Protein AF-A0A7J6VPC6-F1 (afdb_monomer_lite)

Organism: Thalictrum thalictroides (NCBI:txid46969)

Sequence (180 aa):
MIDQAFKMAFSSVSALFLQILVVVSLIHDSLAGRKLNELVEGRNVIDVALDQNSNGNDITEVGFTVYSSKVGIWNIANAKVQIFRRSFGHIFPRTLSRSVFTGRKLHWKLDKDVLWFDIEEDIAGVVAVPGEEDKFSDGEIGGYNGELSFTNMSDSNIEIWVLRSNQKTEFMWLKKYNIA

Radius of gyration: 20.81 Å; chains: 1; bounding box: 42×49×64 Å

pLDDT: mean 70.33, std 18.2, range [33.56, 94.12]

Secondary structure (DSSP, 8-state):
-HHHHHHHHHHHHHHHHHHHHHHHHHHHHHHHHHHHHHTTTTS----EEEEEEE-SSSEEEEEEEEEETTTTEEEEEEEEEEEEGGGSSSS--SSPPPPEEETTEEEEE-SSEEEEEETTTTEEEEEEPSS-SSS----EEEEETTEEEEEEE-SS-EEEEEEEEEETTEEEEEEEEEE-

Structure (mmCIF, N/CA/C/O backbone):
data_AF-A0A7J6VPC6-F1
#
_entry.id   AF-A0A7J6VPC6-F1
#
loop_
_atom_site.group_PDB
_atom_site.id
_atom_site.type_symbol
_atom_site.label_atom_id
_atom_site.label_alt_id
_atom_site.label_comp_id
_atom_site.label_asym_id
_atom_site.label_entity_id
_atom_site.label_seq_id
_atom_site.pdbx_PDB_ins_code
_atom_site.Cartn_x
_atom_site.Cartn_y
_atom_site.Cartn_z
_atom_site.occupancy
_atom_site.B_iso_or_equiv
_atom_site.auth_seq_id
_atom_site.auth_comp_id
_atom_site.auth_asym_id
_atom_site.auth_atom_id
_atom_site.pdbx_PDB_model_num
ATOM 1 N N . MET A 1 1 ? -13.002 33.289 -47.598 1.00 54.44 1 MET A N 1
ATOM 2 C CA . MET A 1 1 ? -14.153 33.064 -46.688 1.00 54.44 1 MET A CA 1
ATOM 3 C C . MET A 1 1 ? -14.285 31.627 -46.165 1.00 54.44 1 MET A C 1
ATOM 5 O O . MET A 1 1 ? -14.827 31.475 -45.084 1.00 54.44 1 MET A O 1
ATOM 9 N N . ILE A 1 2 ? -13.774 30.589 -46.846 1.00 53.00 2 ILE A N 1
ATOM 10 C CA . ILE A 1 2 ? -13.884 29.179 -46.396 1.00 53.00 2 ILE A CA 1
ATOM 11 C C . ILE A 1 2 ? -12.963 28.851 -45.193 1.00 53.00 2 ILE A C 1
ATOM 13 O O . ILE A 1 2 ? -13.317 28.039 -44.344 1.00 53.00 2 ILE A O 1
ATOM 17 N N . ASP A 1 3 ? -11.832 29.551 -45.051 1.00 55.38 3 ASP A N 1
ATOM 18 C CA . ASP A 1 3 ? -10.808 29.260 -44.028 1.00 55.38 3 ASP A CA 1
ATOM 19 C C . ASP A 1 3 ? -11.215 29.636 -42.580 1.00 55.38 3 ASP A C 1
ATOM 21 O O . ASP A 1 3 ? -10.819 28.982 -41.618 1.00 55.38 3 ASP A O 1
ATOM 25 N N . GLN A 1 4 ? -12.069 30.651 -42.396 1.00 52.25 4 GLN A N 1
ATOM 26 C CA . GLN A 1 4 ? -12.560 31.036 -41.060 1.00 52.25 4 GLN A CA 1
ATOM 27 C C . GLN A 1 4 ? -13.655 30.097 -40.537 1.00 52.25 4 GLN A C 1
ATOM 29 O O . GLN A 1 4 ? -13.674 29.786 -39.347 1.00 52.25 4 GLN A O 1
ATOM 34 N N . ALA A 1 5 ? -14.534 29.604 -41.414 1.00 52.56 5 ALA A N 1
ATOM 35 C CA . ALA A 1 5 ? -15.573 28.647 -41.038 1.00 52.56 5 ALA A CA 1
ATOM 36 C C . ALA A 1 5 ? -14.974 27.281 -40.654 1.00 52.56 5 ALA A C 1
ATOM 38 O O . ALA A 1 5 ? -15.417 26.665 -39.687 1.00 52.56 5 ALA A O 1
ATOM 39 N N . PHE A 1 6 ? -13.916 26.847 -41.350 1.00 46.12 6 PHE A N 1
ATOM 40 C CA . PHE A 1 6 ? -13.225 25.592 -41.049 1.00 46.12 6 PHE A CA 1
ATOM 41 C C . PHE A 1 6 ? -12.462 25.649 -39.714 1.00 46.12 6 PHE A C 1
ATOM 43 O O . PHE A 1 6 ? -12.544 24.714 -38.923 1.00 46.12 6 PHE A O 1
ATOM 50 N N . LYS A 1 7 ? -11.802 26.775 -39.397 1.00 47.09 7 LYS A N 1
ATOM 51 C CA . LYS A 1 7 ? -11.131 26.980 -38.096 1.00 47.09 7 LYS A CA 1
ATOM 52 C C . LYS A 1 7 ? -12.108 27.016 -36.917 1.00 47.09 7 LYS A C 1
ATOM 54 O O . LYS A 1 7 ? -11.803 26.440 -35.876 1.00 47.09 7 LYS A O 1
ATOM 59 N N . MET A 1 8 ? -13.287 27.621 -37.087 1.00 53.03 8 MET A N 1
ATOM 60 C CA . MET A 1 8 ? -14.330 27.635 -36.050 1.00 53.03 8 MET A CA 1
ATOM 61 C C . MET A 1 8 ? -14.979 26.257 -35.841 1.00 53.03 8 MET A C 1
ATOM 63 O O . MET A 1 8 ? -15.263 25.880 -34.704 1.00 53.03 8 MET A O 1
ATOM 67 N N . ALA A 1 9 ? -15.168 25.477 -36.911 1.00 47.41 9 ALA A N 1
ATOM 68 C CA . ALA A 1 9 ? -15.650 24.099 -36.804 1.00 47.41 9 ALA A CA 1
ATOM 69 C C . ALA A 1 9 ? -14.609 23.171 -36.150 1.00 47.41 9 ALA A C 1
ATOM 71 O O . ALA A 1 9 ? -14.961 22.308 -35.352 1.00 47.41 9 ALA A O 1
ATOM 72 N N . PHE A 1 10 ? -13.316 23.374 -36.420 1.00 48.16 10 PHE A N 1
ATOM 73 C CA . PHE A 1 10 ? -12.255 22.572 -35.804 1.00 48.16 10 PHE A CA 1
ATOM 74 C C . PHE A 1 10 ? -12.091 22.873 -34.305 1.00 48.16 10 PHE A C 1
ATOM 76 O O . PHE A 1 10 ? -11.860 21.954 -33.518 1.00 48.16 10 PHE A O 1
ATOM 83 N N . SER A 1 11 ? -12.281 24.131 -33.880 1.00 57.38 11 SER A N 1
ATOM 84 C CA . SER A 1 11 ? -12.259 24.487 -32.454 1.00 57.38 11 SER A CA 1
ATOM 85 C C . SER A 1 11 ? -13.483 23.985 -31.687 1.00 57.38 11 SER A C 1
ATOM 87 O O . SER A 1 11 ? -13.372 23.684 -30.502 1.00 57.38 11 SER A O 1
ATOM 89 N N . SER A 1 12 ? -14.653 23.881 -3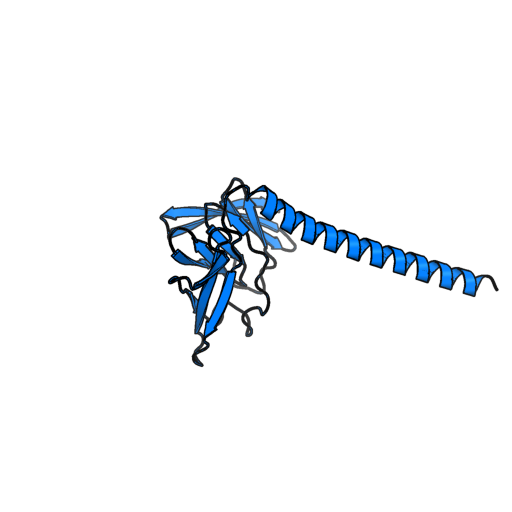2.331 1.00 56.47 12 SER A N 1
ATOM 90 C CA . SER A 1 12 ? -15.854 23.352 -31.669 1.00 56.47 12 SER A CA 1
ATOM 91 C C . SER A 1 12 ? -15.804 21.831 -31.520 1.00 56.47 12 SER A C 1
ATOM 93 O O . SER A 1 12 ? -16.187 21.312 -30.473 1.00 56.47 12 SER A O 1
ATOM 95 N N . VAL A 1 13 ? -15.261 21.116 -32.512 1.00 59.31 13 VAL A N 1
ATOM 96 C CA . VAL A 1 13 ? -15.071 19.658 -32.445 1.00 59.31 13 VAL A CA 1
ATOM 97 C C . VAL A 1 13 ? -14.005 19.283 -31.412 1.00 59.31 13 VAL A C 1
ATOM 99 O O . VAL A 1 13 ? -14.209 18.336 -30.654 1.00 59.31 13 VAL A O 1
ATOM 102 N N . SER A 1 14 ? -12.904 20.039 -31.311 1.00 56.97 14 SER A N 1
ATOM 103 C CA . SER A 1 14 ? -11.884 19.783 -30.284 1.00 56.97 14 SER A CA 1
ATOM 104 C C . SER A 1 14 ? -12.393 20.082 -28.869 1.00 56.97 14 SER A C 1
ATOM 106 O O . SER A 1 14 ? -12.124 19.311 -27.948 1.00 56.97 14 SER A O 1
ATOM 108 N N . ALA A 1 15 ? -13.192 21.141 -28.698 1.00 58.94 15 ALA A N 1
ATOM 109 C CA . ALA A 1 15 ? -13.833 21.458 -27.425 1.00 58.94 15 ALA A CA 1
ATOM 110 C C . ALA A 1 15 ? -14.840 20.376 -27.005 1.00 58.94 15 ALA A C 1
ATOM 112 O O . ALA A 1 15 ? -14.861 19.982 -25.839 1.00 58.94 15 ALA A O 1
ATOM 113 N N . LEU A 1 16 ? -15.623 19.847 -27.951 1.00 57.62 16 LEU A N 1
ATOM 114 C CA . LEU A 1 16 ? -16.553 18.747 -27.696 1.00 57.62 16 LEU A CA 1
ATOM 115 C C . LEU A 1 16 ? -15.805 17.465 -27.297 1.00 57.62 16 LEU A C 1
ATOM 117 O O . LEU A 1 16 ? -16.212 16.781 -26.363 1.00 57.62 16 LEU A O 1
ATOM 121 N N . PHE A 1 17 ? -14.680 17.165 -27.951 1.00 60.09 17 PHE A N 1
ATOM 122 C CA . PHE A 1 17 ? -13.849 16.005 -27.622 1.00 60.09 17 PHE A CA 1
ATOM 123 C C . PHE A 1 17 ? -13.237 16.106 -26.215 1.00 60.09 17 PHE A C 1
ATOM 125 O O . PHE A 1 17 ? -13.268 15.138 -25.457 1.00 60.09 17 PHE A O 1
ATOM 132 N N . LEU A 1 18 ? -12.761 17.294 -25.825 1.00 54.16 18 LEU A N 1
ATOM 133 C CA . LEU A 1 18 ? -12.289 17.576 -24.464 1.00 54.16 18 LEU A CA 1
ATOM 134 C C . LEU A 1 18 ? -13.408 17.443 -23.423 1.00 54.16 18 LEU A C 1
ATOM 136 O O . LEU A 1 18 ? -13.191 16.855 -22.368 1.00 54.16 18 LEU A O 1
ATOM 140 N N . GLN A 1 19 ? -14.614 17.933 -23.720 1.00 54.16 19 GLN A N 1
ATOM 141 C CA . GLN A 1 19 ? -15.768 17.779 -22.831 1.00 54.16 19 GLN A CA 1
ATOM 142 C C . GLN A 1 19 ? -16.168 16.309 -22.665 1.00 54.16 19 GLN A C 1
ATOM 144 O O . GLN A 1 19 ? -16.438 15.878 -21.547 1.00 54.16 19 GLN A O 1
ATOM 149 N N . ILE A 1 20 ? -16.146 15.523 -23.745 1.00 62.16 20 ILE A N 1
ATOM 150 C CA . ILE A 1 20 ? -16.414 14.080 -23.693 1.00 62.16 20 ILE A CA 1
ATOM 151 C C . ILE A 1 20 ? -15.347 13.365 -22.856 1.00 62.16 20 ILE A C 1
ATOM 153 O O . ILE A 1 20 ? -15.705 12.555 -22.008 1.00 62.16 20 ILE A O 1
ATOM 157 N N . LEU A 1 21 ? -14.062 13.695 -23.020 1.00 52.69 21 LEU A N 1
ATOM 158 C CA . LEU A 1 21 ? -12.979 13.141 -22.197 1.00 52.69 21 LEU A CA 1
ATOM 159 C C . LEU A 1 21 ? -13.159 13.460 -20.708 1.00 52.69 21 LEU A C 1
ATOM 161 O O . LEU A 1 21 ? -13.041 12.564 -19.879 1.00 52.69 21 LEU A O 1
ATOM 165 N N . VAL A 1 22 ? -13.504 14.705 -20.366 1.00 51.28 22 VAL A N 1
ATOM 166 C CA . VAL A 1 22 ? -13.776 15.105 -18.975 1.00 51.28 22 VAL A CA 1
ATOM 167 C C . VAL A 1 22 ? -14.972 14.339 -18.407 1.00 51.28 22 VAL A C 1
ATOM 169 O O . VAL A 1 22 ? -14.906 13.854 -17.281 1.00 51.28 22 VAL A O 1
ATOM 172 N N . VAL A 1 23 ? -16.044 14.170 -19.184 1.00 44.97 23 VAL A N 1
ATOM 173 C CA . VAL A 1 23 ? -17.224 13.401 -18.763 1.00 44.97 23 VAL A CA 1
ATOM 174 C C . VAL A 1 23 ? -16.892 11.917 -18.599 1.00 44.97 23 VAL A C 1
ATOM 176 O O . VAL A 1 23 ? -17.321 11.318 -17.619 1.00 44.97 23 VAL A O 1
ATOM 179 N N . VAL A 1 24 ? -16.095 11.322 -19.489 1.00 47.53 24 VAL A N 1
ATOM 180 C CA . VAL A 1 24 ? -15.647 9.925 -19.363 1.00 47.53 24 VAL A CA 1
ATOM 181 C C . VAL A 1 24 ? -14.771 9.742 -18.124 1.00 47.53 24 VAL A C 1
ATOM 183 O O . VAL A 1 24 ? -14.995 8.783 -17.390 1.00 47.53 24 VAL A O 1
ATOM 186 N N . SER A 1 25 ? -13.852 10.668 -17.831 1.00 44.81 25 SER A N 1
ATOM 187 C CA . SER A 1 25 ? -13.048 10.638 -16.600 1.00 44.81 25 SER A CA 1
ATOM 188 C C . SER A 1 25 ? -13.918 10.765 -15.347 1.00 44.81 25 SER A C 1
ATOM 190 O O . SER A 1 25 ? -13.787 9.956 -14.435 1.00 44.81 25 SER A O 1
ATOM 192 N N . LEU A 1 26 ? -14.886 11.687 -15.334 1.00 39.22 26 LEU A N 1
ATOM 193 C CA . LEU A 1 26 ? -15.831 11.844 -14.220 1.00 39.22 26 LEU A CA 1
ATOM 194 C C . LEU A 1 26 ? -16.730 10.614 -14.036 1.00 39.22 26 LEU A C 1
ATOM 196 O O . LEU A 1 26 ? -17.041 10.236 -12.907 1.00 39.22 26 LEU A O 1
ATOM 200 N N . ILE A 1 27 ? -17.140 9.966 -15.130 1.00 42.31 27 ILE A N 1
ATOM 201 C CA . ILE A 1 27 ? -17.890 8.708 -15.082 1.00 42.31 27 ILE A CA 1
ATOM 202 C C . ILE A 1 27 ? -16.990 7.574 -14.590 1.00 42.31 27 ILE A C 1
ATOM 204 O O . ILE A 1 27 ? -17.466 6.751 -13.822 1.00 42.31 27 ILE A O 1
ATOM 208 N N . HIS A 1 28 ? -15.710 7.524 -14.965 1.00 42.09 28 HIS A N 1
ATOM 209 C CA . HIS A 1 28 ? -14.760 6.532 -14.456 1.00 42.09 28 HIS A CA 1
ATOM 210 C C . HIS A 1 28 ? -14.488 6.707 -12.959 1.00 42.09 28 HIS A C 1
ATOM 212 O O . HIS A 1 28 ? -14.519 5.715 -12.231 1.00 42.09 28 HIS A O 1
ATOM 218 N N . ASP A 1 29 ? -14.318 7.940 -12.481 1.00 40.44 29 ASP A N 1
ATOM 219 C CA . ASP A 1 29 ? -14.161 8.250 -11.056 1.00 40.44 29 ASP A CA 1
ATOM 220 C C . ASP A 1 29 ? -15.447 7.931 -10.278 1.00 40.44 29 ASP A C 1
ATOM 222 O O . ASP A 1 29 ? -15.410 7.313 -9.211 1.00 40.44 29 ASP A O 1
ATOM 226 N N . SER A 1 30 ? -16.611 8.250 -10.855 1.00 38.06 30 SER A N 1
ATOM 227 C CA . SER A 1 30 ? -17.922 7.911 -10.291 1.00 38.06 30 SER A CA 1
ATOM 228 C C . SER A 1 30 ? -18.189 6.406 -10.293 1.00 38.06 30 SER A C 1
ATOM 230 O O . SER A 1 30 ? -18.747 5.888 -9.330 1.00 38.06 30 SER A O 1
ATOM 232 N N . LEU A 1 31 ? -17.781 5.678 -11.334 1.00 33.56 31 LEU A N 1
ATOM 233 C CA . LEU A 1 31 ? -17.963 4.234 -11.453 1.00 33.56 31 LEU A CA 1
ATOM 234 C C . LEU A 1 31 ? -16.978 3.482 -10.553 1.00 33.56 31 LEU A C 1
ATOM 236 O O . LEU A 1 31 ? -17.358 2.491 -9.942 1.00 33.56 31 LEU A O 1
ATOM 240 N N . ALA A 1 32 ? -15.749 3.978 -10.397 1.00 45.16 32 ALA A N 1
ATOM 241 C CA . ALA A 1 32 ? -14.794 3.500 -9.401 1.00 45.16 32 ALA A CA 1
ATOM 242 C C . ALA A 1 32 ? -15.314 3.726 -7.971 1.00 45.16 32 ALA A C 1
ATOM 244 O O . ALA A 1 32 ? -15.250 2.805 -7.156 1.00 45.16 32 ALA A O 1
ATOM 245 N N . GLY A 1 33 ? -15.902 4.896 -7.696 1.00 36.22 33 GLY A N 1
ATOM 246 C CA . GLY A 1 33 ? -16.593 5.192 -6.436 1.00 36.22 33 GLY A CA 1
ATOM 247 C C . GLY A 1 33 ? -17.869 4.365 -6.228 1.00 36.22 33 GLY A C 1
ATOM 248 O O . GLY A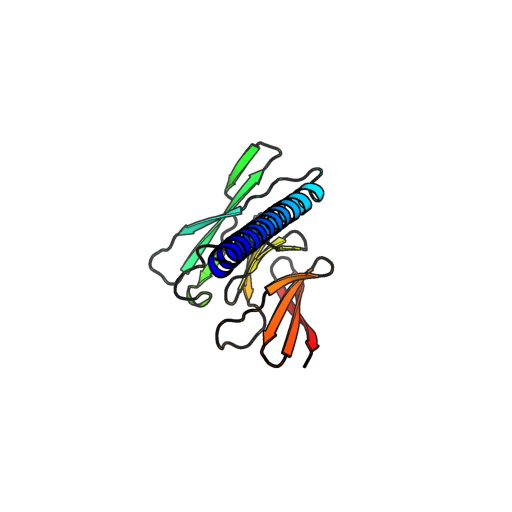 1 33 ? -18.162 3.936 -5.117 1.00 36.22 33 GLY A O 1
ATOM 249 N N . ARG A 1 34 ? -18.612 4.050 -7.296 1.00 34.16 34 ARG A N 1
ATOM 250 C CA . ARG A 1 34 ? -19.817 3.204 -7.242 1.00 34.16 34 ARG A CA 1
ATOM 251 C C . ARG A 1 34 ? -19.501 1.725 -7.078 1.00 34.16 34 ARG A C 1
ATOM 253 O O . ARG A 1 34 ? -20.224 1.048 -6.361 1.00 34.16 34 ARG A O 1
ATOM 260 N N . LYS A 1 35 ? -18.408 1.232 -7.661 1.00 35.22 35 LYS A N 1
ATOM 261 C CA . LYS A 1 35 ? -17.937 -0.144 -7.446 1.00 35.22 35 LYS A CA 1
ATOM 262 C C . LYS A 1 35 ? -17.404 -0.341 -6.023 1.00 35.22 35 LYS A C 1
ATOM 264 O O . LYS A 1 35 ? -17.499 -1.440 -5.491 1.00 35.22 35 LYS A O 1
ATOM 269 N N . LEU A 1 36 ? -16.906 0.732 -5.398 1.00 41.78 36 LEU A N 1
ATOM 270 C CA . LEU A 1 36 ? -16.683 0.810 -3.952 1.00 41.78 36 LEU A CA 1
ATOM 271 C C . LEU A 1 36 ? -18.007 0.757 -3.173 1.00 41.78 36 LEU A C 1
ATOM 273 O O . LEU A 1 36 ? -18.077 0.035 -2.191 1.00 41.78 36 LEU A O 1
ATOM 277 N N . ASN A 1 37 ? -19.068 1.430 -3.630 1.00 34.00 37 ASN A N 1
ATOM 278 C CA . ASN A 1 37 ? -20.372 1.423 -2.949 1.00 34.00 37 ASN A CA 1
ATOM 279 C C . ASN A 1 37 ? -21.158 0.102 -3.080 1.00 34.00 37 ASN A C 1
ATOM 281 O O . ASN A 1 37 ? -21.825 -0.289 -2.128 1.00 34.00 37 ASN A O 1
ATOM 285 N N . GLU A 1 38 ? -21.084 -0.613 -4.206 1.00 36.41 38 GLU A N 1
ATOM 286 C CA . GLU A 1 38 ? -21.796 -1.896 -4.390 1.00 36.41 38 GLU A CA 1
ATOM 287 C C . GLU A 1 38 ? -21.105 -3.083 -3.696 1.00 36.41 38 GLU A C 1
ATOM 289 O O . GLU A 1 38 ? -21.751 -4.074 -3.371 1.00 36.41 38 GLU A O 1
ATOM 294 N N . LEU A 1 39 ? -19.812 -2.975 -3.368 1.00 41.84 39 LEU A N 1
ATOM 295 C CA . LEU A 1 39 ? -19.123 -3.925 -2.476 1.00 41.84 39 LEU A CA 1
ATOM 296 C C . LEU A 1 39 ? -19.448 -3.692 -0.985 1.00 41.84 39 LEU A C 1
ATOM 298 O O . LEU A 1 39 ? -18.940 -4.408 -0.118 1.00 41.84 39 LEU A O 1
ATOM 302 N N . VAL A 1 40 ? -20.286 -2.692 -0.688 1.00 46.25 40 VAL A N 1
ATOM 303 C CA . VAL A 1 40 ? -20.537 -2.129 0.644 1.00 46.25 40 VAL A CA 1
ATOM 304 C C . VAL A 1 40 ? -22.038 -2.155 0.980 1.00 46.25 40 VAL A C 1
ATOM 306 O O . VAL A 1 40 ? -22.561 -1.312 1.703 1.00 46.25 40 VAL A O 1
ATOM 309 N N . GLU A 1 41 ? -22.766 -3.188 0.552 1.00 37.06 41 GLU A N 1
ATOM 310 C CA . GLU A 1 41 ? -24.037 -3.527 1.205 1.00 37.06 41 GLU A CA 1
ATOM 311 C C . GLU A 1 41 ? -23.742 -4.112 2.601 1.00 37.06 41 GLU A C 1
ATOM 313 O O . GLU A 1 41 ? -23.576 -5.315 2.798 1.00 37.06 41 GLU A O 1
ATOM 318 N N . GLY A 1 42 ? -23.591 -3.209 3.579 1.00 39.12 42 GLY A N 1
ATOM 319 C CA . GLY A 1 42 ? -23.500 -3.519 5.009 1.00 39.12 42 GLY A CA 1
ATOM 320 C C . GLY A 1 42 ? -22.177 -3.197 5.712 1.00 39.12 42 GLY A C 1
ATOM 321 O O . GLY A 1 42 ? -21.990 -3.652 6.841 1.00 39.12 42 GLY A O 1
ATOM 322 N N . ARG A 1 43 ? -21.246 -2.444 5.107 1.00 43.03 43 ARG A N 1
ATOM 323 C CA . ARG A 1 43 ? -19.935 -2.156 5.730 1.00 43.03 43 ARG A CA 1
ATOM 324 C C . ARG A 1 43 ? -19.612 -0.664 5.789 1.00 43.03 43 ARG A C 1
ATOM 326 O O . ARG A 1 43 ? -20.197 0.155 5.092 1.00 43.03 43 ARG A O 1
ATOM 333 N N . ASN A 1 44 ? -18.728 -0.313 6.713 1.00 45.41 44 ASN A N 1
ATOM 334 C CA . ASN A 1 44 ? -18.290 1.052 6.968 1.00 45.41 44 ASN A CA 1
ATOM 335 C C . ASN A 1 44 ? -17.765 1.703 5.673 1.00 45.41 44 ASN A C 1
ATOM 337 O O . ASN A 1 44 ? -16.920 1.117 5.000 1.00 45.41 44 ASN A O 1
ATOM 341 N N . VAL A 1 45 ? -18.237 2.906 5.330 1.00 47.84 45 VAL A N 1
ATOM 342 C CA . VAL A 1 45 ? -17.543 3.747 4.341 1.00 47.84 45 VAL A CA 1
ATOM 343 C C . VAL A 1 45 ? -16.275 4.240 5.018 1.00 47.84 45 VAL A C 1
ATOM 345 O O . VAL A 1 45 ? -16.358 5.073 5.912 1.00 47.84 45 VAL A O 1
ATOM 348 N N . ILE A 1 46 ? -15.131 3.679 4.643 1.00 50.59 46 ILE A N 1
ATOM 349 C CA . ILE A 1 46 ? -13.850 3.972 5.280 1.00 50.59 46 ILE A CA 1
ATOM 350 C C . ILE A 1 46 ? -13.086 4.916 4.369 1.00 50.59 46 ILE A C 1
ATOM 352 O O . ILE A 1 46 ? -12.482 4.504 3.381 1.00 50.59 46 ILE A O 1
ATOM 356 N N . ASP A 1 47 ? -13.158 6.194 4.709 1.00 54.50 47 ASP A N 1
ATOM 357 C CA . ASP A 1 47 ? -12.199 7.174 4.231 1.00 54.50 47 ASP A CA 1
ATOM 358 C C . ASP A 1 47 ? -11.025 7.207 5.215 1.00 54.50 47 ASP A C 1
ATOM 360 O O . ASP A 1 47 ? -11.226 7.028 6.419 1.00 54.50 47 ASP A O 1
ATOM 364 N N . VAL A 1 48 ? -9.813 7.344 4.683 1.00 55.41 48 VAL A N 1
ATOM 365 C CA . VAL A 1 48 ? -8.556 7.250 5.425 1.00 55.41 48 VAL A CA 1
ATOM 366 C C . VAL A 1 48 ? -7.781 8.537 5.221 1.00 55.41 48 VAL A C 1
ATOM 368 O O . VAL A 1 48 ? -7.150 8.739 4.184 1.00 55.41 48 VAL A O 1
ATOM 371 N N . ALA A 1 49 ? -7.803 9.398 6.235 1.00 58.34 49 ALA A N 1
ATOM 372 C CA . ALA A 1 49 ? -6.943 10.573 6.275 1.00 58.34 49 ALA A CA 1
ATOM 373 C C . ALA A 1 49 ? -5.604 10.217 6.931 1.00 58.34 49 ALA A C 1
ATOM 375 O O . ALA A 1 49 ? -5.591 9.594 7.998 1.00 58.34 49 ALA A O 1
ATOM 376 N N . LEU A 1 50 ? -4.498 10.627 6.301 1.00 60.38 50 LEU A N 1
ATOM 377 C CA . LEU A 1 50 ? -3.166 10.517 6.886 1.00 60.38 50 LEU A CA 1
ATOM 378 C C . LEU A 1 50 ? -2.834 11.771 7.694 1.00 60.38 50 LEU A C 1
ATOM 380 O O . LEU A 1 50 ? -2.793 12.865 7.131 1.00 60.38 50 LEU A O 1
ATOM 384 N N . ASP A 1 51 ? -2.551 11.605 8.984 1.00 59.62 51 ASP A N 1
ATOM 385 C CA . ASP A 1 51 ? -1.948 12.665 9.800 1.00 59.62 51 ASP A CA 1
ATOM 386 C C . ASP A 1 51 ? -0.420 12.553 9.734 1.00 59.62 51 ASP A C 1
ATOM 388 O O . ASP A 1 51 ? 0.120 11.449 9.855 1.00 59.62 51 ASP A O 1
ATOM 392 N N . GLN A 1 52 ? 0.260 13.678 9.498 1.00 62.34 52 GLN A N 1
ATOM 393 C CA . GLN A 1 52 ? 1.707 13.750 9.302 1.00 62.34 52 GLN A CA 1
ATOM 394 C C . GLN A 1 52 ? 2.336 14.635 10.371 1.00 62.34 52 GLN A C 1
ATOM 396 O O . GLN A 1 52 ? 2.100 15.843 10.408 1.00 62.34 52 GLN A O 1
ATOM 401 N N . ASN A 1 53 ? 3.234 14.057 11.169 1.00 56.62 53 ASN A N 1
ATOM 402 C CA . ASN A 1 53 ? 4.108 14.827 12.046 1.00 56.62 53 ASN A CA 1
ATOM 403 C C . ASN A 1 53 ? 5.569 14.667 11.605 1.00 56.62 53 ASN A C 1
ATOM 405 O O . ASN A 1 53 ? 6.143 13.578 11.687 1.00 56.62 53 ASN A O 1
ATOM 409 N N . SER A 1 54 ? 6.167 15.750 11.099 1.00 60.69 54 SER A N 1
ATOM 410 C CA . SER A 1 54 ? 7.580 15.787 10.717 1.00 60.69 54 SER A CA 1
ATOM 411 C C . SER A 1 54 ? 8.412 16.405 11.841 1.00 60.69 54 SER A C 1
ATOM 413 O O . SER A 1 54 ? 8.418 17.622 12.021 1.00 60.69 54 SER A O 1
ATOM 415 N N . ASN A 1 55 ? 9.179 15.588 12.560 1.00 55.56 55 ASN A N 1
ATOM 416 C CA . ASN A 1 55 ? 9.977 16.041 13.709 1.00 55.56 55 ASN A CA 1
ATOM 417 C C . ASN A 1 55 ? 11.336 16.667 13.321 1.00 55.56 55 ASN A C 1
ATOM 419 O O . ASN A 1 55 ? 12.293 16.582 14.084 1.00 55.56 55 ASN A O 1
ATOM 423 N N . GLY A 1 56 ? 11.479 17.230 12.116 1.00 54.31 56 GLY A N 1
ATOM 424 C CA . GLY A 1 56 ? 12.767 17.737 11.606 1.00 54.31 56 GLY A CA 1
ATOM 425 C C . GLY A 1 56 ? 13.814 16.657 11.276 1.00 54.31 56 GLY A C 1
ATOM 426 O O . GLY A 1 56 ? 14.864 16.983 10.730 1.00 54.31 56 GLY A O 1
ATOM 427 N N . ASN A 1 57 ? 13.509 15.383 11.546 1.00 57.44 57 ASN A N 1
ATOM 428 C CA . ASN A 1 57 ? 14.276 14.208 11.133 1.00 57.44 57 ASN A CA 1
ATOM 429 C C . ASN A 1 57 ? 13.732 13.633 9.812 1.00 57.44 57 ASN A C 1
ATOM 431 O O . ASN A 1 57 ? 12.592 13.902 9.433 1.00 57.44 57 ASN A O 1
ATOM 435 N N . ASP A 1 58 ? 14.512 12.774 9.148 1.00 70.44 58 ASP A N 1
ATOM 436 C CA . ASP A 1 58 ? 14.113 11.997 7.957 1.00 70.44 58 ASP A CA 1
ATOM 437 C C . ASP A 1 58 ? 13.063 10.905 8.265 1.00 70.44 58 ASP A C 1
ATOM 439 O O . ASP A 1 58 ? 13.072 9.837 7.659 1.00 70.44 58 ASP A O 1
ATOM 443 N N . ILE A 1 59 ? 12.175 11.127 9.233 1.00 70.88 59 ILE A N 1
ATOM 444 C CA . ILE A 1 59 ? 11.137 10.184 9.649 1.00 70.88 59 ILE A CA 1
ATOM 445 C C . ILE A 1 59 ? 9.807 10.928 9.668 1.00 70.88 59 ILE A C 1
ATOM 447 O O . ILE A 1 59 ? 9.662 11.950 10.342 1.00 70.88 59 ILE A O 1
ATOM 451 N N . THR A 1 60 ? 8.839 10.391 8.936 1.00 76.12 60 THR A N 1
ATOM 452 C CA . THR A 1 60 ? 7.450 10.844 8.930 1.00 76.12 60 THR A CA 1
ATOM 453 C C . THR A 1 60 ? 6.607 9.804 9.649 1.00 76.12 60 THR A C 1
ATOM 455 O O . THR A 1 60 ? 6.604 8.636 9.264 1.00 76.12 60 THR A O 1
ATOM 458 N N . GLU A 1 61 ? 5.901 10.215 10.699 1.00 79.75 61 GLU A N 1
ATOM 459 C CA . GLU A 1 61 ? 4.859 9.385 11.302 1.00 79.75 61 GLU A CA 1
ATOM 460 C C . GLU A 1 61 ? 3.560 9.567 10.518 1.00 79.75 61 GLU A C 1
ATOM 462 O O . GLU A 1 61 ? 3.165 10.697 10.232 1.00 79.75 61 GLU A O 1
ATOM 467 N N . VAL A 1 62 ? 2.930 8.449 10.173 1.00 79.56 62 VAL A N 1
ATOM 468 C CA . VAL A 1 62 ? 1.663 8.368 9.456 1.00 79.56 62 VAL A CA 1
ATOM 469 C C . VAL A 1 62 ? 0.626 7.738 10.381 1.00 79.56 62 VAL A C 1
ATOM 471 O O . VAL A 1 62 ? 0.780 6.583 10.786 1.00 79.56 62 VAL A O 1
ATOM 474 N N . GLY A 1 63 ? -0.412 8.500 10.722 1.00 82.25 63 GLY A N 1
ATOM 475 C CA . GLY A 1 63 ? -1.610 8.011 11.415 1.00 82.25 63 GLY A CA 1
ATOM 476 C C . GLY A 1 63 ? -2.786 7.813 10.457 1.00 82.25 63 GLY A C 1
ATOM 477 O O . GLY A 1 63 ? -2.748 8.309 9.334 1.00 82.25 63 GLY A O 1
ATOM 478 N N . PHE A 1 64 ? -3.839 7.125 10.902 1.00 83.44 64 PHE A N 1
ATOM 479 C CA . PHE A 1 64 ? -5.036 6.866 10.095 1.00 83.44 64 PHE A CA 1
ATOM 480 C C . PHE A 1 64 ? -6.282 7.384 10.814 1.00 83.44 64 PHE A C 1
ATOM 482 O O . PHE A 1 64 ? -6.462 7.149 12.007 1.00 83.44 64 PHE A O 1
ATOM 489 N N . THR A 1 65 ? -7.174 8.058 10.092 1.00 80.06 65 THR A N 1
ATOM 490 C CA . THR A 1 65 ? -8.522 8.374 10.594 1.00 80.06 65 THR A CA 1
ATOM 491 C C . THR A 1 65 ? -9.543 7.612 9.775 1.00 80.06 65 THR A C 1
ATOM 493 O O . THR A 1 65 ? -9.506 7.706 8.559 1.00 80.06 65 THR A O 1
ATOM 496 N N . VAL A 1 66 ? -10.441 6.881 10.431 1.00 80.94 66 VAL A N 1
ATOM 497 C CA . VAL A 1 66 ? -11.440 6.007 9.813 1.00 80.94 66 VAL A CA 1
ATOM 498 C C . VAL A 1 66 ? -12.838 6.556 10.055 1.00 80.94 66 VAL A C 1
ATOM 500 O O . VAL A 1 66 ? -13.272 6.702 11.202 1.00 80.94 66 VAL A O 1
ATOM 503 N N . TYR A 1 67 ? -13.581 6.812 8.982 1.00 78.00 67 TYR A N 1
ATOM 504 C CA . TYR A 1 67 ? -15.015 7.071 9.089 1.00 78.00 67 TYR A CA 1
ATOM 505 C C . TYR A 1 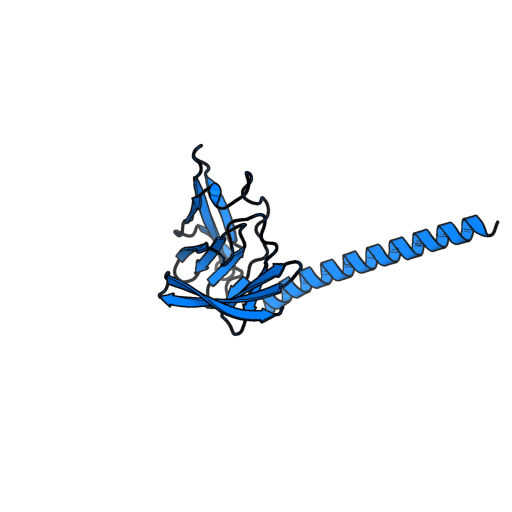67 ? -15.793 5.760 9.282 1.00 78.00 67 TYR A C 1
ATOM 507 O O . TYR A 1 67 ? -15.538 4.758 8.613 1.00 78.00 67 TYR A O 1
ATOM 515 N N . SER A 1 68 ? -16.761 5.749 10.201 1.00 73.38 68 SER A N 1
ATOM 516 C CA . SER A 1 68 ? -17.732 4.657 10.314 1.00 73.38 68 SER A CA 1
ATOM 517 C C . SER A 1 68 ? -19.120 5.166 9.966 1.00 73.38 68 SER A C 1
ATOM 519 O O . SER A 1 68 ? -19.729 5.910 10.731 1.00 73.38 68 SER A O 1
ATOM 521 N N . SER A 1 69 ? -19.665 4.697 8.843 1.00 73.75 69 SER A N 1
ATOM 522 C CA . SER A 1 69 ? -21.041 5.006 8.434 1.00 73.75 69 SER A CA 1
ATOM 523 C C . SER A 1 69 ? -22.093 4.444 9.396 1.00 73.75 69 SER A C 1
ATOM 525 O O . SER A 1 69 ? -23.188 4.989 9.480 1.00 73.75 69 SER A O 1
ATOM 527 N N . LYS A 1 70 ? -21.766 3.389 10.159 1.00 72.19 70 LYS A N 1
ATOM 528 C CA . LYS A 1 70 ? -22.677 2.787 11.146 1.00 72.19 70 LYS A CA 1
ATOM 529 C C . LYS A 1 70 ? -23.008 3.742 12.293 1.00 72.19 70 LYS A C 1
ATOM 531 O O . LYS A 1 70 ? -24.143 3.768 12.757 1.00 72.19 70 LYS A O 1
ATOM 536 N N . VAL A 1 71 ? -22.008 4.478 12.770 1.00 76.69 71 VAL A N 1
ATOM 537 C CA . VAL A 1 71 ? -22.145 5.418 13.896 1.00 76.69 71 VAL A CA 1
ATOM 538 C C . VAL A 1 71 ? -22.081 6.883 13.461 1.00 76.69 71 VAL A C 1
ATOM 540 O O . VAL A 1 71 ? -22.402 7.762 14.250 1.00 76.69 71 VAL A O 1
ATOM 543 N N . GLY A 1 72 ? -21.698 7.154 12.211 1.00 78.25 72 GLY A N 1
ATOM 544 C CA . GLY A 1 72 ? -21.626 8.494 11.636 1.00 78.25 72 GLY A CA 1
ATOM 545 C C . GLY A 1 72 ? -20.466 9.349 12.154 1.00 78.25 72 GLY A C 1
ATOM 546 O O . GLY A 1 72 ? -20.545 10.571 12.054 1.00 78.25 72 GLY A O 1
ATOM 547 N N . ILE A 1 73 ? -19.410 8.743 12.711 1.00 79.38 73 ILE A N 1
ATOM 548 C CA . ILE A 1 73 ? -18.278 9.463 13.320 1.00 79.38 73 ILE A CA 1
ATOM 549 C C . ILE A 1 73 ? -16.941 9.069 12.690 1.00 79.38 73 ILE A C 1
ATOM 551 O O . ILE A 1 73 ? -16.761 7.946 12.210 1.00 79.38 73 ILE A O 1
ATOM 555 N N . TRP A 1 74 ? -15.996 10.005 12.746 1.00 80.50 74 TRP A N 1
ATOM 556 C CA . TRP A 1 74 ? -14.584 9.767 12.469 1.00 80.50 74 TRP A CA 1
ATOM 557 C C . TRP A 1 74 ? -13.885 9.276 13.732 1.00 80.50 74 TRP A C 1
ATOM 559 O O . TRP A 1 74 ? -14.024 9.886 14.791 1.00 80.50 74 TRP A O 1
ATOM 569 N N . ASN A 1 75 ? -13.126 8.192 13.612 1.00 80.56 75 ASN A N 1
ATOM 570 C CA . ASN A 1 75 ? -12.310 7.643 14.685 1.00 80.56 75 ASN A CA 1
ATOM 571 C C . ASN A 1 75 ? -10.843 7.704 14.281 1.00 80.56 75 ASN A C 1
ATOM 573 O O . ASN A 1 75 ? -10.489 7.341 13.162 1.00 80.56 75 ASN A O 1
ATOM 577 N N . ILE A 1 76 ? -9.989 8.137 15.199 1.00 83.62 76 ILE A N 1
ATOM 578 C CA . ILE A 1 76 ? -8.542 8.064 15.010 1.00 83.62 76 ILE A CA 1
ATOM 579 C C . ILE A 1 76 ? -8.118 6.633 15.348 1.00 83.62 76 ILE A C 1
ATOM 581 O O . ILE A 1 76 ? -8.431 6.134 16.429 1.00 83.62 76 ILE A O 1
ATOM 585 N N . ALA A 1 77 ? -7.452 5.975 14.405 1.00 85.31 77 ALA A N 1
ATOM 586 C CA . ALA A 1 77 ? -6.881 4.648 14.581 1.00 85.31 77 ALA A CA 1
ATOM 587 C C . ALA A 1 77 ? -5.693 4.711 15.554 1.00 85.31 77 ALA A C 1
ATOM 589 O O . ALA A 1 77 ? -4.959 5.705 15.580 1.00 85.31 77 ALA A O 1
ATOM 590 N N . ASN A 1 78 ? -5.467 3.652 16.335 1.00 89.94 78 ASN A N 1
ATOM 591 C CA . ASN A 1 78 ? -4.263 3.576 17.168 1.00 89.94 78 ASN A CA 1
ATOM 592 C C . ASN A 1 78 ? -3.032 3.227 16.327 1.00 89.94 78 ASN A C 1
ATOM 594 O O . ASN A 1 78 ? -1.908 3.546 16.725 1.00 89.94 78 ASN A O 1
ATOM 598 N N . ALA A 1 79 ? -3.236 2.582 15.174 1.00 87.88 79 ALA A N 1
ATOM 599 C CA . ALA A 1 79 ? -2.174 2.253 14.245 1.00 87.88 79 ALA A CA 1
ATOM 600 C C . ALA A 1 79 ? -1.410 3.501 13.790 1.00 87.88 79 ALA A C 1
ATOM 602 O O . ALA A 1 79 ? -1.984 4.501 13.353 1.00 87.88 79 ALA A O 1
ATOM 603 N N . LYS A 1 80 ? -0.082 3.401 13.839 1.00 87.00 80 LYS A N 1
ATOM 604 C CA . LYS A 1 80 ? 0.843 4.409 13.331 1.00 87.00 80 LYS A CA 1
ATOM 605 C C . LYS A 1 80 ? 1.992 3.727 12.618 1.00 87.00 80 LYS A C 1
ATOM 607 O O . LYS A 1 80 ? 2.461 2.679 13.061 1.00 87.00 80 LYS A O 1
ATOM 612 N N . VAL A 1 81 ? 2.465 4.333 11.538 1.00 86.12 81 VAL A N 1
ATOM 613 C CA . VAL A 1 81 ? 3.616 3.833 10.783 1.00 86.12 81 VAL A CA 1
ATOM 614 C C . VAL A 1 81 ? 4.656 4.929 10.668 1.00 86.12 81 VAL A C 1
ATOM 616 O O . VAL A 1 81 ? 4.350 6.049 10.273 1.00 86.12 81 VAL A O 1
ATOM 619 N N . GLN A 1 82 ? 5.900 4.604 11.001 1.00 83.62 82 GLN A N 1
ATOM 620 C CA . GLN A 1 82 ? 7.031 5.484 10.741 1.00 83.62 82 GLN A CA 1
ATOM 621 C C . GLN A 1 82 ? 7.616 5.134 9.380 1.00 83.62 82 GLN A C 1
ATOM 623 O O . GLN A 1 82 ? 7.988 3.986 9.142 1.00 83.62 82 GLN A O 1
ATOM 628 N N . ILE A 1 83 ? 7.692 6.121 8.494 1.00 77.62 83 ILE A N 1
ATOM 629 C CA . ILE A 1 83 ? 8.258 5.956 7.158 1.00 77.62 83 ILE A CA 1
ATOM 630 C C . ILE A 1 83 ? 9.479 6.858 7.029 1.00 77.62 83 ILE A C 1
ATOM 632 O O . ILE A 1 83 ? 9.440 8.043 7.367 1.00 77.62 83 ILE A O 1
ATOM 636 N N . PHE A 1 84 ? 10.584 6.282 6.562 1.00 71.81 84 PHE A N 1
ATOM 637 C CA . PHE A 1 84 ? 11.835 7.005 6.394 1.00 71.81 84 PHE A CA 1
ATOM 638 C C . PHE A 1 84 ? 11.798 7.823 5.106 1.00 71.81 84 PHE A C 1
ATOM 640 O O . PHE A 1 84 ? 11.355 7.353 4.066 1.00 71.81 84 PHE A O 1
ATOM 647 N N . ARG A 1 85 ? 12.332 9.044 5.137 1.00 64.25 85 ARG A N 1
ATOM 648 C CA . ARG A 1 85 ? 12.358 9.958 3.991 1.00 64.25 85 ARG A CA 1
ATOM 649 C C . ARG A 1 85 ? 13.106 9.377 2.796 1.00 64.25 85 ARG A C 1
ATOM 651 O O . ARG A 1 85 ? 12.826 9.783 1.688 1.00 64.25 85 ARG A O 1
ATOM 658 N N . ARG A 1 86 ? 14.004 8.403 2.996 1.00 60.09 86 ARG A N 1
ATOM 659 C CA . ARG A 1 86 ? 14.671 7.662 1.906 1.00 60.09 86 ARG A CA 1
ATOM 660 C C . ARG A 1 86 ? 13.715 6.792 1.075 1.00 60.09 86 ARG A C 1
ATOM 662 O O . ARG A 1 86 ? 14.074 6.419 -0.036 1.00 60.09 86 ARG A O 1
ATOM 669 N N . SER A 1 87 ? 12.528 6.492 1.600 1.00 53.72 87 SER A N 1
ATOM 670 C CA . SER A 1 87 ? 11.455 5.769 0.910 1.00 53.72 87 SER A CA 1
ATOM 671 C C . SER A 1 87 ? 10.668 6.632 -0.078 1.00 53.72 87 SER A C 1
ATOM 673 O O . SER A 1 87 ? 9.817 6.110 -0.794 1.00 53.72 87 SER A O 1
ATOM 675 N N . PHE A 1 88 ? 10.931 7.942 -0.117 1.00 56.78 88 PHE A N 1
ATOM 676 C CA . PHE A 1 88 ? 10.309 8.896 -1.026 1.00 56.78 88 PHE A CA 1
ATOM 677 C C . PHE A 1 88 ? 11.372 9.854 -1.578 1.00 56.78 88 PHE A C 1
ATOM 679 O O . PHE A 1 88 ? 12.352 10.173 -0.911 1.00 56.78 88 PHE A O 1
ATOM 686 N N . GLY A 1 89 ? 11.170 10.414 -2.769 1.00 49.19 89 GLY A N 1
ATOM 687 C CA . GLY A 1 89 ? 11.838 11.675 -3.114 1.00 49.19 89 GLY A CA 1
ATOM 688 C C . GLY A 1 89 ? 11.569 12.758 -2.048 1.00 49.19 89 GLY A C 1
ATOM 689 O O . GLY A 1 89 ? 10.757 12.571 -1.148 1.00 49.19 89 GLY A O 1
ATOM 690 N N . HIS A 1 90 ? 12.218 13.924 -2.141 1.00 46.78 90 HIS A N 1
ATOM 691 C CA . HIS A 1 90 ? 12.213 15.013 -1.136 1.00 46.78 90 HIS A CA 1
ATOM 692 C C . HIS A 1 90 ? 10.840 15.502 -0.598 1.00 46.78 90 HIS A C 1
ATOM 694 O O . HIS A 1 90 ? 10.801 16.348 0.303 1.00 46.78 90 HIS A O 1
ATOM 700 N N . ILE A 1 91 ? 9.727 14.986 -1.116 1.00 51.03 91 ILE A N 1
ATOM 701 C CA . ILE A 1 91 ? 8.346 15.341 -0.825 1.00 51.03 91 ILE A CA 1
ATOM 702 C C . ILE A 1 91 ? 7.573 14.022 -0.662 1.00 51.03 91 ILE A C 1
ATOM 704 O O . ILE A 1 91 ? 7.400 13.295 -1.639 1.00 51.03 91 ILE A O 1
ATOM 708 N N . PHE A 1 92 ? 7.094 13.714 0.551 1.00 53.72 92 PHE A N 1
ATOM 709 C CA . PHE A 1 92 ? 6.043 12.703 0.728 1.00 53.72 92 PHE A CA 1
ATOM 710 C C . PHE A 1 92 ? 4.916 13.078 -0.240 1.00 53.72 92 PHE A C 1
ATOM 712 O O . PHE A 1 92 ? 4.520 14.251 -0.233 1.00 53.72 92 PHE A O 1
ATOM 719 N N . PRO A 1 93 ? 4.457 12.183 -1.128 1.00 52.84 93 PRO A N 1
ATOM 720 C CA . PRO A 1 93 ? 3.571 12.582 -2.204 1.00 52.84 93 PRO A CA 1
ATOM 721 C C . PRO A 1 93 ? 2.337 13.239 -1.582 1.00 52.84 93 PRO A C 1
ATOM 723 O O . PRO A 1 93 ? 1.628 12.628 -0.786 1.00 52.84 93 PRO A O 1
ATOM 726 N N . ARG A 1 94 ? 2.115 14.524 -1.910 1.00 49.34 94 ARG A N 1
ATOM 727 C CA . ARG A 1 94 ? 0.957 15.302 -1.420 1.00 49.34 94 ARG A CA 1
ATOM 728 C C . ARG A 1 94 ? -0.371 14.613 -1.748 1.00 49.34 94 ARG A C 1
ATOM 730 O O . ARG A 1 94 ? -1.385 14.914 -1.133 1.00 49.34 94 ARG A O 1
ATOM 737 N N . THR A 1 95 ? -0.342 13.698 -2.707 1.00 55.22 95 THR A N 1
ATOM 738 C CA . THR A 1 95 ? -1.420 12.804 -3.098 1.00 55.22 95 THR A CA 1
ATOM 739 C C . THR A 1 95 ? -0.901 11.379 -3.035 1.00 55.22 95 THR A C 1
ATOM 741 O O . THR A 1 95 ? -0.071 10.992 -3.858 1.00 55.22 95 THR A O 1
ATOM 744 N N . LEU A 1 96 ? -1.384 10.596 -2.069 1.00 63.69 96 LEU A N 1
ATOM 745 C CA . LEU A 1 96 ? -1.224 9.146 -2.129 1.00 63.69 96 LEU A CA 1
ATOM 746 C C . LEU A 1 96 ? -1.796 8.632 -3.451 1.00 63.69 96 LEU A C 1
ATOM 748 O O . LEU A 1 96 ? -2.763 9.186 -3.982 1.00 63.69 96 LEU A O 1
ATOM 752 N N . SER A 1 97 ? -1.216 7.546 -3.950 1.00 70.06 97 SER A N 1
ATOM 753 C CA . SER A 1 97 ? -1.830 6.772 -5.024 1.00 70.06 97 SER A CA 1
ATOM 754 C C . SER A 1 97 ? -3.232 6.299 -4.622 1.00 70.06 97 SER A C 1
ATOM 756 O O . SER A 1 97 ? -3.621 6.304 -3.450 1.00 70.06 97 SER A O 1
ATOM 758 N N . ARG A 1 98 ? -4.019 5.878 -5.612 1.00 80.50 98 ARG A N 1
ATOM 759 C CA . ARG A 1 98 ? -5.318 5.255 -5.361 1.00 80.50 98 ARG A CA 1
ATOM 760 C C . ARG A 1 98 ? -5.151 4.043 -4.434 1.00 80.50 98 ARG A C 1
ATOM 762 O O . ARG A 1 98 ? -4.263 3.221 -4.644 1.00 80.50 98 ARG A O 1
ATOM 769 N N . SER A 1 99 ? -6.044 3.904 -3.454 1.00 85.06 99 SER A N 1
ATOM 770 C CA . SER A 1 99 ? -6.024 2.750 -2.559 1.00 85.06 99 SER A CA 1
ATOM 771 C C . SER A 1 99 ? -6.469 1.461 -3.258 1.00 85.06 99 SER A C 1
ATOM 773 O O . SER A 1 99 ? -7.374 1.454 -4.100 1.00 85.06 99 SER A O 1
ATOM 775 N N . VAL A 1 100 ? -5.851 0.345 -2.870 1.00 89.31 100 VAL A N 1
ATOM 776 C CA . VAL A 1 100 ? -6.206 -1.007 -3.315 1.00 89.31 100 VAL A CA 1
ATOM 777 C C . VAL A 1 100 ? -6.592 -1.858 -2.110 1.00 89.31 100 VAL A C 1
ATOM 779 O O . VAL A 1 100 ? -5.797 -2.059 -1.192 1.00 89.31 100 VAL A O 1
ATOM 782 N N . PHE A 1 101 ? -7.815 -2.390 -2.115 1.00 88.19 101 PHE A N 1
ATOM 783 C CA . PHE A 1 101 ? -8.316 -3.254 -1.047 1.00 88.19 101 PHE A CA 1
ATOM 784 C C . PHE A 1 101 ? -8.167 -4.735 -1.418 1.00 88.19 101 PHE A C 1
ATOM 786 O O . PHE A 1 101 ? -8.804 -5.207 -2.360 1.00 88.19 101 PHE A O 1
ATOM 793 N N . THR A 1 102 ? -7.329 -5.472 -0.686 1.00 88.69 102 THR A N 1
ATOM 794 C CA . THR A 1 102 ? -7.096 -6.918 -0.879 1.00 88.69 102 THR A CA 1
ATOM 795 C C . THR A 1 102 ? -6.867 -7.593 0.468 1.00 88.69 102 THR A C 1
ATOM 797 O O . THR A 1 102 ? -6.354 -6.966 1.389 1.00 88.69 102 THR A O 1
ATOM 800 N N . GLY A 1 103 ? -7.278 -8.855 0.631 1.00 81.00 103 GLY A N 1
ATOM 801 C CA . GLY A 1 103 ? -7.027 -9.614 1.866 1.00 81.00 103 GLY A CA 1
ATOM 802 C C . GLY A 1 103 ? -7.382 -8.898 3.184 1.00 81.00 103 GLY A C 1
ATOM 803 O O . GLY A 1 103 ? -6.660 -9.080 4.159 1.00 81.00 103 GLY A O 1
ATOM 804 N N . ARG A 1 104 ? -8.449 -8.074 3.209 1.00 84.69 104 ARG A N 1
ATOM 805 C CA . ARG A 1 104 ? -8.890 -7.205 4.335 1.00 84.69 104 ARG A CA 1
ATOM 806 C C . ARG A 1 104 ? -8.031 -5.954 4.600 1.00 84.69 104 ARG A C 1
ATOM 808 O O . ARG A 1 104 ? -8.357 -5.164 5.477 1.00 84.69 104 ARG A O 1
ATOM 815 N N . LYS A 1 105 ? -6.980 -5.720 3.824 1.00 89.38 105 LYS A N 1
ATOM 816 C CA . LYS A 1 105 ? -6.073 -4.580 3.985 1.00 89.38 105 LYS A CA 1
ATOM 817 C C . LYS A 1 105 ? -6.279 -3.552 2.877 1.00 89.38 105 LYS A C 1
ATOM 819 O O . LYS A 1 105 ? -6.459 -3.905 1.707 1.00 89.38 105 LYS A O 1
ATOM 824 N N . LEU A 1 106 ? -6.238 -2.276 3.245 1.00 90.19 106 LEU A N 1
ATOM 825 C CA . LEU A 1 106 ? -6.066 -1.173 2.302 1.00 90.19 106 LEU A CA 1
ATOM 826 C C . LEU A 1 106 ? -4.578 -0.975 2.038 1.00 90.19 106 LEU A C 1
ATOM 828 O O . LEU A 1 106 ? -3.779 -1.057 2.967 1.00 90.19 106 LEU A O 1
ATOM 832 N N . HIS A 1 107 ? -4.227 -0.706 0.785 1.00 90.00 107 HIS A N 1
ATOM 833 C CA . HIS A 1 107 ? -2.849 -0.523 0.346 1.00 90.00 107 HIS A CA 1
ATOM 834 C C . HIS A 1 107 ? -2.712 0.763 -0.460 1.00 90.00 107 HIS A C 1
ATOM 836 O O . HIS A 1 107 ? -3.567 1.048 -1.297 1.00 90.00 107 HIS A O 1
ATOM 842 N N . TRP A 1 108 ? -1.615 1.486 -0.257 1.00 88.88 108 TRP A N 1
ATOM 843 C CA . TRP A 1 108 ? -1.233 2.659 -1.040 1.00 88.88 108 TRP A CA 1
ATOM 844 C C . TRP A 1 108 ? 0.197 2.482 -1.532 1.00 88.88 108 TRP A C 1
ATOM 846 O O . TRP A 1 108 ? 1.110 2.268 -0.730 1.00 88.88 108 TRP A O 1
ATOM 856 N N . LYS A 1 109 ? 0.397 2.591 -2.848 1.00 86.38 109 LYS A N 1
ATOM 857 C CA . LYS A 1 109 ? 1.735 2.654 -3.433 1.00 86.38 109 LYS A CA 1
ATOM 858 C C . LYS A 1 109 ? 2.393 3.962 -3.002 1.00 86.38 109 LYS A C 1
ATOM 860 O O . LYS A 1 109 ? 1.823 5.046 -3.172 1.00 86.38 109 LYS A O 1
ATOM 865 N N . LEU A 1 110 ? 3.598 3.815 -2.484 1.00 80.88 110 LEU A N 1
ATOM 866 C CA . LEU A 1 110 ? 4.591 4.849 -2.252 1.00 80.88 110 LEU A CA 1
ATOM 867 C C . LEU A 1 110 ? 5.686 4.695 -3.326 1.00 80.88 110 LEU A C 1
ATOM 869 O O . LEU A 1 110 ? 5.556 3.866 -4.220 1.00 80.88 110 LEU A O 1
ATOM 873 N N . ASP A 1 111 ? 6.758 5.486 -3.286 1.00 79.19 111 ASP A N 1
ATOM 874 C CA . ASP A 1 111 ? 7.806 5.395 -4.319 1.00 79.19 111 ASP A CA 1
ATOM 875 C C . ASP A 1 111 ? 8.474 4.005 -4.319 1.00 79.19 111 ASP A C 1
ATOM 877 O O . ASP A 1 111 ? 8.349 3.248 -5.281 1.00 79.19 111 ASP A O 1
ATOM 881 N N . LYS A 1 112 ? 9.095 3.626 -3.192 1.00 81.12 112 LYS A N 1
ATOM 882 C CA . LYS A 1 112 ? 9.775 2.325 -3.021 1.00 81.12 112 LYS A CA 1
ATOM 883 C C . LYS A 1 112 ? 9.059 1.349 -2.085 1.00 81.12 112 LYS A C 1
ATOM 885 O O . LYS A 1 112 ? 9.523 0.229 -1.885 1.00 81.12 112 LYS A O 1
ATOM 890 N N . ASP A 1 113 ? 7.921 1.755 -1.537 1.00 85.81 113 ASP A N 1
ATOM 891 C CA . ASP A 1 113 ? 7.184 0.999 -0.529 1.00 85.81 113 ASP A CA 1
ATOM 892 C C . ASP A 1 113 ? 5.695 0.895 -0.879 1.00 85.81 113 ASP A C 1
ATOM 894 O O . ASP A 1 113 ? 5.156 1.610 -1.723 1.00 85.81 113 ASP A O 1
ATOM 898 N N . VAL A 1 114 ? 5.000 0.015 -0.174 1.00 89.38 114 VAL A N 1
ATOM 899 C CA . VAL A 1 114 ? 3.546 -0.030 -0.088 1.00 89.38 114 VAL A CA 1
ATOM 900 C C . VAL A 1 114 ? 3.166 0.134 1.374 1.00 89.38 114 VAL A C 1
ATOM 902 O O . VAL A 1 114 ? 3.516 -0.701 2.209 1.00 89.38 114 VAL A O 1
ATOM 905 N N . LEU A 1 115 ? 2.427 1.200 1.675 1.00 89.62 115 LEU A N 1
ATOM 906 C CA . LEU A 1 115 ? 1.764 1.377 2.964 1.00 89.62 115 LEU A CA 1
ATOM 907 C C . LEU A 1 115 ? 0.530 0.482 2.998 1.00 89.62 115 LEU A C 1
ATOM 909 O O . LEU A 1 115 ? -0.256 0.494 2.050 1.00 89.62 115 LEU A O 1
ATOM 913 N N . TRP A 1 116 ? 0.330 -0.252 4.085 1.00 92.06 116 TRP A N 1
ATOM 914 C CA . TRP A 1 116 ? -0.864 -1.061 4.287 1.00 92.06 116 TRP A CA 1
ATOM 915 C C . TRP A 1 116 ? -1.494 -0.813 5.657 1.00 92.06 116 TRP A C 1
ATOM 917 O O . TRP A 1 116 ? -0.803 -0.519 6.633 1.00 92.06 116 TRP A O 1
ATOM 927 N N . PHE A 1 117 ? -2.818 -0.950 5.719 1.00 90.00 117 PHE A N 1
ATOM 928 C CA . PHE A 1 117 ? -3.613 -0.796 6.936 1.00 90.00 117 PHE A CA 1
ATOM 929 C C . PHE A 1 117 ? -4.723 -1.850 6.987 1.00 90.00 117 PHE A C 1
ATOM 931 O O . PHE A 1 117 ? -5.504 -1.990 6.041 1.00 90.00 117 PHE A O 1
ATOM 938 N N . ASP A 1 118 ? -4.785 -2.597 8.088 1.00 90.50 118 ASP A N 1
ATOM 939 C CA . ASP A 1 118 ? -5.886 -3.499 8.424 1.00 90.50 118 ASP A CA 1
ATOM 940 C C . ASP A 1 118 ? -6.832 -2.782 9.390 1.00 90.50 118 ASP A C 1
ATOM 942 O O . ASP A 1 118 ? -6.511 -2.583 10.562 1.00 90.50 118 ASP A O 1
ATOM 946 N N . ILE A 1 119 ? -7.997 -2.383 8.881 1.00 83.69 119 ILE A N 1
ATOM 947 C CA . ILE A 1 119 ? -8.965 -1.566 9.624 1.00 83.69 119 ILE A CA 1
ATOM 948 C C . ILE A 1 119 ? -9.574 -2.335 10.798 1.00 83.69 119 ILE A C 1
ATOM 950 O O . ILE A 1 119 ? -9.850 -1.749 11.839 1.00 83.69 119 ILE A O 1
ATOM 954 N N . GLU A 1 120 ? -9.806 -3.638 10.630 1.00 84.50 120 GLU A N 1
ATOM 955 C CA . GLU A 1 120 ? -10.494 -4.453 11.638 1.00 84.50 120 GLU A CA 1
ATOM 956 C C . GLU A 1 120 ? -9.573 -4.783 12.813 1.00 84.50 120 GLU A C 1
ATOM 958 O O . GLU A 1 120 ? -10.024 -4.913 13.948 1.00 84.50 120 GLU A O 1
ATOM 963 N N . GLU A 1 121 ? -8.278 -4.939 12.538 1.00 89.44 121 GLU A N 1
ATOM 964 C CA . GLU A 1 121 ? -7.280 -5.234 13.566 1.00 89.44 121 GLU A CA 1
ATOM 965 C C . GLU A 1 121 ? -6.561 -3.998 14.103 1.00 89.44 121 GLU A C 1
ATOM 967 O O . GLU A 1 121 ? -5.822 -4.127 15.076 1.00 89.44 121 GLU A O 1
ATOM 972 N N . ASP A 1 122 ? -6.784 -2.827 13.500 1.00 88.50 122 ASP A N 1
ATOM 973 C CA . ASP A 1 122 ? -6.114 -1.571 13.849 1.00 88.50 122 ASP A CA 1
ATOM 974 C C . ASP A 1 122 ? -4.580 -1.729 13.857 1.00 88.50 122 ASP A C 1
ATOM 976 O O . ASP A 1 122 ? -3.876 -1.338 14.790 1.00 88.50 122 ASP A O 1
ATOM 980 N N . ILE A 1 123 ? -4.057 -2.361 12.800 1.00 91.88 123 ILE A N 1
ATOM 981 C CA . ILE A 1 123 ? -2.619 -2.557 12.575 1.00 91.88 123 ILE A CA 1
ATOM 982 C C . ILE A 1 123 ? -2.220 -2.055 11.192 1.00 91.88 123 ILE A C 1
ATOM 984 O O . ILE A 1 123 ? -2.963 -2.187 10.220 1.00 91.88 123 ILE A O 1
ATOM 988 N N . ALA A 1 124 ? -1.015 -1.509 11.090 1.00 91.44 124 ALA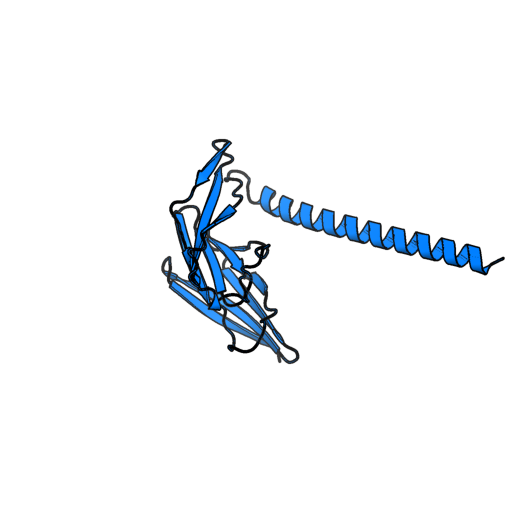 A N 1
ATOM 989 C CA . ALA A 1 124 ? -0.487 -0.952 9.855 1.00 91.44 124 ALA A CA 1
ATOM 990 C C . ALA A 1 124 ? 1.001 -1.262 9.700 1.00 91.44 124 ALA A C 1
ATOM 992 O O . ALA A 1 124 ? 1.688 -1.609 10.664 1.00 91.44 124 ALA A O 1
ATOM 993 N N . GLY A 1 125 ? 1.509 -1.093 8.485 1.00 91.69 125 GLY A N 1
ATOM 994 C CA . GLY A 1 125 ? 2.931 -1.212 8.214 1.00 91.69 125 GLY A CA 1
ATOM 995 C C . GLY A 1 125 ? 3.293 -0.833 6.789 1.00 91.69 125 GLY A C 1
ATOM 996 O O . GLY A 1 125 ? 2.464 -0.366 6.011 1.00 91.69 125 GLY A O 1
ATOM 997 N N . VAL A 1 126 ? 4.557 -1.054 6.455 1.00 89.44 126 VAL A N 1
ATOM 998 C CA . VAL A 1 126 ? 5.097 -0.867 5.108 1.00 89.44 126 VAL A CA 1
ATOM 999 C C . VAL A 1 126 ? 5.725 -2.158 4.616 1.00 89.44 126 VAL A C 1
ATOM 1001 O O . VAL A 1 126 ? 6.208 -2.969 5.407 1.00 89.44 126 VAL A O 1
ATOM 1004 N N . VAL A 1 127 ? 5.712 -2.350 3.305 1.00 90.75 127 VAL A N 1
ATOM 1005 C CA . VAL A 1 127 ? 6.460 -3.410 2.632 1.00 90.75 127 VAL A CA 1
ATOM 1006 C C . VAL A 1 127 ? 7.125 -2.839 1.386 1.00 90.75 127 VAL A C 1
ATOM 1008 O O . VAL A 1 127 ? 6.464 -2.179 0.590 1.00 90.75 127 VAL A O 1
ATOM 1011 N N . ALA A 1 128 ? 8.418 -3.097 1.212 1.00 88.12 128 ALA A N 1
ATOM 1012 C CA . ALA A 1 128 ? 9.155 -2.649 0.034 1.00 88.12 128 ALA A CA 1
ATOM 1013 C C . ALA A 1 128 ? 8.617 -3.319 -1.236 1.00 88.12 128 ALA A C 1
ATOM 1015 O O . ALA A 1 128 ? 8.266 -4.504 -1.206 1.00 88.12 128 ALA A O 1
ATOM 1016 N N . VAL A 1 129 ? 8.551 -2.587 -2.350 1.00 88.31 129 VAL A N 1
ATOM 1017 C CA . VAL A 1 129 ? 8.232 -3.182 -3.660 1.00 88.31 129 VAL A CA 1
ATOM 1018 C C . VAL A 1 129 ? 9.442 -3.945 -4.217 1.00 88.31 129 VAL A C 1
ATOM 1020 O O . VAL A 1 129 ? 10.584 -3.596 -3.915 1.00 88.31 129 VAL A O 1
ATOM 1023 N N . PRO A 1 130 ? 9.232 -4.999 -5.021 1.00 86.56 130 PRO A N 1
ATOM 1024 C CA . PRO A 1 130 ? 10.326 -5.722 -5.657 1.00 86.56 130 PRO A CA 1
ATOM 1025 C C . PRO A 1 130 ? 10.868 -4.943 -6.872 1.00 86.56 130 PRO A C 1
ATOM 1027 O O . PRO A 1 130 ? 10.094 -4.517 -7.727 1.00 86.56 130 PRO A O 1
ATOM 1030 N N . GLY A 1 131 ? 12.192 -4.789 -6.971 1.00 72.94 131 GLY A N 1
ATOM 1031 C CA . GLY A 1 131 ? 12.879 -4.094 -8.072 1.00 72.94 131 GLY A CA 1
ATOM 1032 C C . GLY A 1 131 ? 14.217 -3.481 -7.632 1.00 72.94 131 GLY A C 1
ATOM 1033 O O . GLY A 1 131 ? 14.434 -3.297 -6.436 1.00 72.94 131 GLY A O 1
ATOM 1034 N N . GLU A 1 132 ? 15.129 -3.211 -8.575 1.00 55.44 132 GLU A N 1
ATOM 1035 C CA . GLU A 1 132 ? 16.445 -2.613 -8.282 1.00 55.44 132 GLU A CA 1
ATOM 1036 C C . GLU A 1 132 ? 16.358 -1.113 -7.948 1.00 55.44 132 GLU A C 1
ATOM 1038 O O . GLU A 1 132 ? 15.429 -0.408 -8.334 1.00 55.44 132 GLU A O 1
ATOM 1043 N N . GLU A 1 133 ? 17.352 -0.63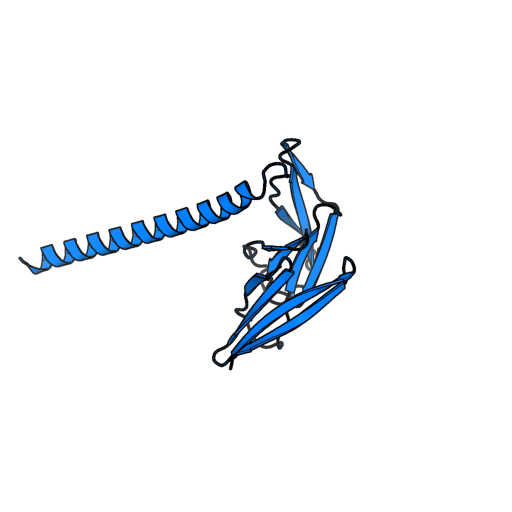8 -7.194 1.00 53.16 133 GLU A N 1
ATOM 1044 C CA . GLU A 1 133 ? 17.421 0.661 -6.512 1.00 53.16 133 GLU A CA 1
ATOM 1045 C C . GLU A 1 133 ? 17.441 1.897 -7.434 1.00 53.16 133 GLU A C 1
ATOM 1047 O O . GLU A 1 133 ? 17.356 3.033 -6.938 1.00 53.16 133 GLU A O 1
ATOM 1052 N N . ASP A 1 134 ? 17.505 1.686 -8.749 1.00 47.22 134 ASP A N 1
ATOM 1053 C CA . ASP A 1 134 ? 17.750 2.712 -9.750 1.00 47.22 134 ASP A CA 1
ATOM 1054 C C . ASP A 1 134 ? 16.459 3.283 -10.351 1.00 47.22 134 ASP A C 1
ATOM 1056 O O . ASP A 1 134 ? 15.821 2.700 -11.216 1.00 47.22 134 ASP A O 1
ATOM 1060 N N . LYS A 1 135 ? 16.164 4.505 -9.887 1.00 52.50 135 LYS A N 1
ATOM 1061 C CA . LYS A 1 135 ? 15.301 5.553 -10.464 1.00 52.50 135 LYS A CA 1
ATOM 1062 C C . LYS A 1 135 ? 13.852 5.159 -10.775 1.00 52.50 135 LYS A C 1
ATOM 1064 O O . LYS A 1 135 ? 13.582 4.466 -11.738 1.00 52.50 135 LYS A O 1
ATOM 1069 N N . PHE A 1 136 ? 12.942 5.760 -9.998 1.00 51.47 136 PHE A N 1
ATOM 1070 C CA . PHE A 1 136 ? 11.509 5.922 -10.277 1.00 51.47 136 PHE A CA 1
ATOM 1071 C C . PHE A 1 136 ? 10.873 4.704 -10.953 1.00 51.47 136 PHE A C 1
ATOM 1073 O O . PHE A 1 136 ? 10.691 4.673 -12.166 1.00 51.47 136 PHE A O 1
ATOM 1080 N N . SER A 1 137 ? 10.527 3.692 -10.154 1.00 56.97 137 SER A N 1
ATOM 1081 C CA . SER A 1 137 ? 9.733 2.589 -10.685 1.00 56.97 137 SER A CA 1
ATOM 1082 C C . SER A 1 137 ? 8.321 3.099 -11.001 1.00 56.97 137 SER A C 1
ATOM 1084 O O . SER A 1 137 ? 7.522 3.388 -10.101 1.00 56.97 137 SER A O 1
ATOM 1086 N N . ASP A 1 138 ? 7.998 3.188 -12.290 1.00 72.19 138 ASP A N 1
ATOM 1087 C CA . ASP A 1 138 ? 6.653 3.501 -12.802 1.00 72.19 138 ASP A CA 1
ATOM 1088 C C . ASP A 1 138 ? 5.662 2.340 -12.580 1.00 72.19 138 ASP A C 1
ATOM 1090 O O . ASP A 1 138 ? 4.577 2.296 -13.157 1.00 72.19 138 ASP A O 1
ATOM 1094 N N . GLY A 1 139 ? 6.013 1.378 -11.722 1.00 82.88 139 GLY A N 1
ATOM 1095 C CA . GLY A 1 139 ? 5.164 0.237 -11.435 1.00 82.88 139 GLY A CA 1
ATOM 1096 C C . GLY A 1 139 ? 3.885 0.617 -10.694 1.00 82.88 139 GLY A C 1
ATOM 1097 O O . GLY A 1 139 ? 3.846 1.581 -9.944 1.00 82.88 139 GLY A O 1
ATOM 1098 N N . GLU A 1 140 ? 2.825 -0.158 -10.852 1.00 89.12 140 GLU A N 1
ATOM 1099 C CA . GLU A 1 140 ? 1.523 0.110 -10.238 1.00 89.12 140 GLU A CA 1
ATOM 1100 C C . GLU A 1 140 ? 1.073 -1.058 -9.364 1.00 89.12 140 GLU A C 1
ATOM 1102 O O . GLU A 1 140 ? 1.373 -2.225 -9.646 1.00 89.12 140 GLU A O 1
ATOM 1107 N N . ILE A 1 141 ? 0.333 -0.745 -8.296 1.00 92.31 141 ILE A N 1
ATOM 1108 C CA . ILE A 1 141 ? -0.303 -1.769 -7.462 1.00 92.31 141 ILE A CA 1
ATOM 1109 C C . ILE A 1 141 ? -1.726 -2.061 -7.939 1.00 92.31 141 ILE A C 1
ATOM 1111 O O . ILE A 1 141 ? -2.444 -1.191 -8.427 1.00 92.31 141 ILE A O 1
ATOM 1115 N N . GLY A 1 142 ? -2.160 -3.303 -7.759 1.00 92.69 142 GLY A N 1
ATOM 1116 C CA . GLY A 1 142 ? -3.488 -3.763 -8.151 1.00 92.69 142 GLY A CA 1
ATOM 1117 C C . GLY A 1 142 ? -3.957 -4.952 -7.321 1.00 92.69 142 GLY A C 1
ATOM 1118 O O . GLY A 1 142 ? -3.240 -5.441 -6.451 1.00 92.69 142 GLY A O 1
ATOM 1119 N N . GLY A 1 143 ? -5.185 -5.400 -7.571 1.00 90.38 143 GLY A N 1
ATOM 1120 C CA . GLY A 1 143 ? -5.721 -6.624 -6.980 1.00 90.38 143 GLY A CA 1
ATOM 1121 C C . GLY A 1 143 ? -5.676 -7.782 -7.974 1.00 90.38 143 GLY A C 1
ATOM 1122 O O . GLY A 1 143 ? -6.153 -7.644 -9.099 1.00 90.38 143 GLY A O 1
ATOM 1123 N N . TYR A 1 144 ? -5.171 -8.936 -7.545 1.00 86.75 144 TYR A N 1
ATOM 1124 C CA . TYR A 1 144 ? -5.140 -10.179 -8.314 1.00 86.75 144 TYR A CA 1
ATOM 1125 C C . TYR A 1 144 ? -5.569 -11.351 -7.428 1.00 86.75 144 TYR A C 1
ATOM 1127 O O . TYR A 1 144 ? -4.906 -11.663 -6.446 1.00 86.75 144 TYR A O 1
ATOM 1135 N N . ASN A 1 145 ? -6.685 -12.009 -7.759 1.00 87.06 145 ASN A N 1
ATOM 1136 C CA . ASN A 1 145 ? -7.220 -13.157 -7.006 1.00 87.06 145 ASN A CA 1
ATOM 1137 C C . ASN A 1 145 ? -7.342 -12.923 -5.486 1.00 87.06 145 ASN A C 1
ATOM 1139 O O . ASN A 1 145 ? -7.086 -13.816 -4.684 1.00 87.06 145 ASN A O 1
ATOM 1143 N N . GLY A 1 146 ? -7.738 -11.709 -5.092 1.00 86.06 146 GLY A N 1
ATOM 1144 C CA . GLY A 1 146 ? -7.875 -11.323 -3.684 1.00 86.06 146 GLY A CA 1
ATOM 1145 C C . GLY A 1 146 ? -6.561 -10.942 -2.992 1.00 86.06 146 GLY A C 1
ATOM 1146 O O . GLY A 1 146 ? -6.589 -10.605 -1.809 1.00 86.06 146 GLY A O 1
ATOM 1147 N N . GLU A 1 147 ? -5.444 -10.950 -3.719 1.00 91.19 147 GLU A N 1
ATOM 1148 C CA . GLU A 1 147 ? -4.099 -10.609 -3.252 1.00 91.19 147 GLU A CA 1
ATOM 1149 C C . GLU A 1 147 ? -3.622 -9.302 -3.884 1.00 91.19 147 GLU A C 1
ATOM 1151 O O . GLU A 1 147 ? -4.094 -8.907 -4.953 1.00 91.19 147 GLU A O 1
ATOM 1156 N N . LEU A 1 148 ? -2.670 -8.630 -3.239 1.00 94.00 148 LEU A N 1
ATOM 1157 C CA . LEU A 1 148 ? -2.037 -7.453 -3.818 1.00 94.00 148 LEU A CA 1
ATOM 1158 C C . LEU A 1 148 ? -1.057 -7.887 -4.912 1.00 94.00 148 LEU A C 1
ATOM 1160 O O . LEU A 1 148 ? -0.223 -8.765 -4.701 1.00 94.00 148 LEU A O 1
ATOM 1164 N N . SER A 1 149 ? -1.128 -7.251 -6.072 1.00 94.06 149 SER A N 1
ATOM 1165 C CA . SER A 1 149 ? -0.147 -7.386 -7.143 1.00 94.06 149 SER A CA 1
ATOM 1166 C C . SER A 1 149 ? 0.625 -6.089 -7.333 1.00 94.06 149 SER A C 1
ATOM 1168 O O . SER A 1 1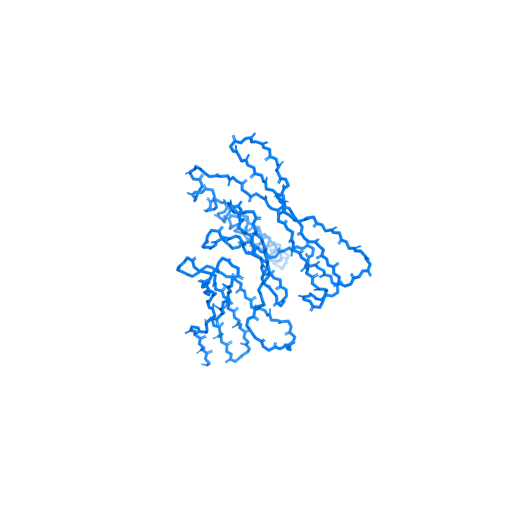49 ? 0.071 -5.010 -7.135 1.00 94.06 149 SER A O 1
ATOM 1170 N N . PHE A 1 150 ? 1.865 -6.200 -7.790 1.00 93.19 150 PHE A N 1
ATOM 1171 C CA . PHE A 1 150 ? 2.679 -5.091 -8.267 1.00 93.19 150 PHE A CA 1
ATOM 1172 C C . PHE A 1 150 ? 3.129 -5.400 -9.691 1.00 93.19 150 PHE A C 1
ATOM 1174 O O . PHE A 1 150 ? 3.660 -6.481 -9.951 1.00 93.19 150 PHE A O 1
ATOM 1181 N N . THR A 1 151 ? 2.879 -4.478 -10.613 1.00 90.88 151 THR A N 1
ATOM 1182 C CA . THR A 1 151 ? 3.294 -4.601 -12.012 1.00 90.88 151 THR A CA 1
ATOM 1183 C C . THR A 1 151 ? 4.335 -3.542 -12.290 1.00 90.88 151 THR A C 1
ATOM 1185 O O . THR A 1 151 ? 4.016 -2.365 -12.194 1.00 90.88 151 THR A O 1
ATOM 1188 N N . ASN A 1 152 ? 5.548 -3.950 -12.643 1.00 88.06 152 ASN A N 1
ATOM 1189 C CA . ASN A 1 152 ? 6.594 -3.050 -13.101 1.00 88.06 152 ASN A CA 1
ATOM 1190 C C . ASN A 1 152 ? 6.745 -3.189 -14.615 1.00 88.06 152 ASN A C 1
ATOM 1192 O O . ASN A 1 152 ? 6.812 -4.307 -15.127 1.00 88.06 152 ASN A O 1
ATOM 1196 N N . MET A 1 153 ? 6.798 -2.065 -15.317 1.00 82.25 153 MET A N 1
ATOM 1197 C CA . MET A 1 153 ? 7.006 -2.023 -16.758 1.00 82.25 153 MET A CA 1
ATOM 1198 C C . MET A 1 153 ? 8.265 -1.213 -17.037 1.00 82.25 153 MET A C 1
ATOM 1200 O O . MET A 1 153 ? 8.392 -0.088 -16.564 1.00 82.25 153 MET A O 1
ATOM 1204 N N . SER A 1 154 ? 9.182 -1.792 -17.800 1.00 79.12 154 SER A N 1
ATOM 1205 C CA . SER A 1 154 ? 10.322 -1.089 -18.380 1.00 79.12 154 SER A CA 1
ATOM 1206 C C . SER A 1 154 ? 10.251 -1.145 -19.905 1.00 79.12 154 SER A C 1
ATOM 1208 O O . SER A 1 154 ? 9.383 -1.808 -20.478 1.00 79.12 154 SER A O 1
ATOM 1210 N N . ASP A 1 155 ? 11.205 -0.491 -20.565 1.00 78.00 155 ASP A N 1
ATOM 1211 C CA . ASP A 1 155 ? 11.340 -0.497 -22.024 1.00 78.00 155 ASP A CA 1
ATOM 1212 C C . ASP A 1 155 ? 11.475 -1.910 -22.622 1.00 78.00 155 ASP A C 1
ATOM 1214 O O . ASP A 1 155 ? 11.206 -2.101 -23.807 1.00 78.00 155 ASP A O 1
ATOM 1218 N N . SER A 1 156 ? 11.916 -2.894 -21.830 1.00 78.75 156 SER A N 1
ATOM 1219 C CA . SER A 1 156 ? 12.241 -4.244 -22.308 1.00 78.75 156 SER A CA 1
ATOM 1220 C C . SER A 1 156 ? 11.541 -5.374 -21.563 1.00 78.75 156 SER A C 1
ATOM 1222 O O . SER A 1 156 ? 11.651 -6.521 -21.991 1.00 78.75 156 SER A O 1
ATOM 1224 N N . ASN A 1 157 ? 10.835 -5.099 -20.463 1.00 83.56 157 ASN A N 1
ATOM 1225 C CA . ASN A 1 157 ? 10.120 -6.144 -19.741 1.00 83.56 157 ASN A CA 1
ATOM 1226 C C . ASN A 1 157 ? 8.874 -5.657 -18.995 1.00 83.56 157 ASN A C 1
ATOM 1228 O O . ASN A 1 157 ? 8.772 -4.514 -18.554 1.00 83.56 157 ASN A O 1
ATOM 1232 N N . ILE A 1 158 ? 7.932 -6.582 -18.809 1.00 84.94 158 ILE A N 1
ATOM 1233 C CA . ILE A 1 158 ? 6.829 -6.448 -17.856 1.00 84.94 158 ILE A CA 1
ATOM 1234 C C . ILE A 1 158 ? 7.013 -7.520 -16.790 1.00 84.94 158 ILE A C 1
ATOM 1236 O O . ILE A 1 158 ? 6.946 -8.721 -17.069 1.00 84.94 158 ILE A O 1
ATOM 1240 N N . GLU A 1 159 ? 7.203 -7.082 -15.552 1.00 89.44 159 GLU A N 1
ATOM 1241 C CA . GLU A 1 159 ? 7.285 -7.956 -14.393 1.00 89.44 159 GLU A CA 1
ATOM 1242 C C . GLU A 1 159 ? 6.028 -7.826 -13.544 1.00 89.44 159 GLU A C 1
ATOM 1244 O O . GLU A 1 159 ? 5.637 -6.729 -13.150 1.00 89.44 159 GLU A O 1
ATOM 1249 N N . ILE A 1 160 ? 5.410 -8.958 -13.214 1.00 90.31 160 ILE A N 1
ATOM 1250 C CA . ILE A 1 160 ? 4.247 -8.991 -12.326 1.00 90.31 160 ILE A CA 1
ATOM 1251 C C . ILE A 1 160 ? 4.602 -9.804 -11.094 1.00 90.31 160 ILE A C 1
ATOM 1253 O O . ILE A 1 160 ? 4.979 -10.977 -11.182 1.00 90.31 160 ILE A O 1
ATOM 1257 N N . TRP A 1 161 ? 4.414 -9.185 -9.939 1.00 94.12 161 TRP A N 1
ATOM 1258 C CA . TRP A 1 161 ? 4.658 -9.742 -8.623 1.00 94.12 161 TRP A CA 1
ATOM 1259 C C . TRP A 1 161 ? 3.353 -9.811 -7.840 1.00 94.12 161 TRP A C 1
ATOM 1261 O O . TRP A 1 161 ? 2.471 -8.973 -8.007 1.00 94.12 161 TRP A O 1
ATOM 1271 N N . VAL A 1 162 ? 3.226 -10.806 -6.968 1.00 93.69 162 VAL A N 1
ATOM 1272 C CA . VAL A 1 162 ? 2.073 -10.952 -6.073 1.00 93.69 162 VAL A CA 1
ATOM 1273 C C . VAL A 1 162 ? 2.557 -11.035 -4.637 1.00 93.69 162 VAL A C 1
ATOM 1275 O O . VAL A 1 162 ? 3.441 -11.836 -4.326 1.00 93.69 162 VAL A O 1
ATOM 1278 N N . LEU A 1 163 ? 1.975 -10.208 -3.774 1.00 93.38 163 LEU A N 1
ATOM 1279 C CA . LEU A 1 163 ? 2.270 -10.167 -2.355 1.00 93.38 163 LEU A CA 1
ATOM 1280 C C . LEU A 1 163 ? 1.563 -11.324 -1.663 1.00 93.38 163 LEU A C 1
ATOM 1282 O O . LEU A 1 163 ? 0.334 -11.378 -1.591 1.00 93.38 163 LEU A O 1
ATOM 1286 N N . ARG A 1 164 ? 2.349 -12.248 -1.125 1.00 89.75 164 ARG A N 1
ATOM 1287 C CA . ARG A 1 164 ? 1.865 -13.278 -0.215 1.00 89.75 164 ARG A CA 1
ATOM 1288 C C . ARG A 1 164 ? 2.110 -12.840 1.213 1.00 89.75 164 ARG A C 1
ATOM 1290 O O . ARG A 1 164 ? 3.131 -12.238 1.521 1.00 89.75 164 ARG A O 1
ATOM 1297 N N . SER A 1 165 ? 1.171 -13.188 2.076 1.00 82.94 165 SER A N 1
ATOM 1298 C CA . SER A 1 165 ? 1.282 -13.012 3.515 1.00 82.94 165 SER A CA 1
ATOM 1299 C C . SER A 1 165 ? 1.290 -14.400 4.146 1.00 82.94 165 SER A C 1
ATOM 1301 O O . SER A 1 165 ? 0.390 -15.206 3.911 1.00 82.94 165 SER A O 1
ATOM 1303 N N . ASN A 1 166 ? 2.356 -14.706 4.876 1.00 73.12 166 ASN A N 1
ATOM 1304 C CA . ASN A 1 166 ? 2.524 -15.933 5.658 1.00 73.12 166 ASN A CA 1
ATOM 1305 C C . ASN A 1 166 ? 2.110 -15.719 7.126 1.00 73.12 166 ASN A C 1
ATOM 1307 O O . ASN A 1 166 ? 1.723 -16.673 7.794 1.00 73.12 166 ASN A O 1
ATOM 1311 N N . GLN A 1 167 ? 2.139 -14.471 7.606 1.00 72.44 167 GLN A N 1
ATOM 1312 C CA . GLN A 1 167 ? 1.604 -14.033 8.900 1.00 72.44 167 GLN A CA 1
ATOM 1313 C C . GLN A 1 167 ? 0.998 -12.630 8.777 1.00 72.44 167 GLN A C 1
ATOM 1315 O O . GLN A 1 167 ? 1.191 -11.956 7.770 1.00 72.44 167 GLN A O 1
ATOM 1320 N N . LYS A 1 168 ? 0.309 -12.142 9.820 1.00 75.75 168 LYS A N 1
ATOM 1321 C CA . LYS A 1 168 ? -0.392 -10.840 9.811 1.00 75.75 168 LYS A CA 1
ATOM 1322 C C . LYS A 1 168 ? 0.456 -9.667 9.300 1.00 75.75 168 LYS A C 1
ATOM 1324 O O . LYS A 1 168 ? -0.078 -8.833 8.569 1.00 75.75 168 LYS A O 1
ATOM 1329 N N . THR A 1 169 ? 1.742 -9.636 9.647 1.00 76.94 169 THR A N 1
ATOM 1330 C CA . THR A 1 169 ? 2.691 -8.553 9.333 1.00 76.94 169 THR A CA 1
ATOM 1331 C C . THR A 1 169 ? 3.857 -8.991 8.448 1.00 76.94 169 THR A C 1
ATOM 1333 O O . THR A 1 169 ? 4.681 -8.159 8.083 1.00 76.94 169 THR A O 1
ATOM 1336 N N . GLU A 1 170 ? 3.959 -10.280 8.125 1.00 81.69 170 GLU A N 1
ATOM 1337 C CA . GLU A 1 170 ? 5.030 -10.806 7.281 1.00 81.69 170 GLU A CA 1
ATOM 1338 C C . GLU A 1 170 ? 4.528 -10.954 5.848 1.00 81.69 170 GLU A C 1
ATOM 1340 O O . GLU A 1 170 ? 3.456 -11.518 5.591 1.00 81.69 170 GLU A O 1
ATOM 1345 N N . PHE A 1 171 ? 5.316 -10.421 4.918 1.00 86.62 171 PHE A N 1
ATOM 1346 C CA . PHE A 1 171 ? 4.967 -10.343 3.513 1.00 86.62 171 PHE A CA 1
ATOM 1347 C C . PHE A 1 171 ? 6.146 -10.748 2.636 1.00 86.62 171 PHE A C 1
ATOM 1349 O O . PHE A 1 171 ? 7.298 -10.438 2.932 1.00 86.62 171 PHE A O 1
ATOM 1356 N N . MET A 1 172 ? 5.842 -11.409 1.525 1.00 90.50 172 MET A N 1
ATOM 1357 C CA . MET A 1 172 ? 6.820 -11.819 0.529 1.00 90.50 172 MET A CA 1
ATOM 1358 C C . MET A 1 172 ? 6.253 -11.612 -0.869 1.00 90.50 172 MET A C 1
ATOM 1360 O O . MET A 1 172 ? 5.177 -12.114 -1.199 1.00 90.50 172 MET A O 1
ATOM 1364 N N . TRP A 1 173 ? 6.998 -10.902 -1.710 1.00 92.12 173 TRP A N 1
ATOM 1365 C CA . TRP A 1 173 ? 6.675 -10.776 -3.125 1.00 92.12 173 TRP A CA 1
ATOM 1366 C C . TRP A 1 173 ? 7.110 -12.021 -3.889 1.00 92.12 173 TRP A C 1
ATOM 1368 O O . TRP A 1 173 ? 8.262 -12.443 -3.812 1.00 92.12 173 TRP A O 1
ATOM 1378 N N . LEU A 1 174 ? 6.194 -12.589 -4.668 1.00 91.56 174 LEU A N 1
ATOM 1379 C CA . LEU A 1 174 ? 6.475 -13.698 -5.574 1.00 91.56 174 LEU A CA 1
ATOM 1380 C C . LEU A 1 174 ? 6.338 -13.231 -7.022 1.00 91.56 174 LEU A C 1
ATOM 1382 O O . LEU A 1 174 ? 5.249 -12.815 -7.424 1.00 91.56 174 LEU A O 1
ATOM 1386 N N . LYS A 1 175 ? 7.409 -13.342 -7.819 1.00 91.12 175 LYS A N 1
ATOM 1387 C CA . LYS A 1 175 ? 7.351 -13.073 -9.265 1.00 91.12 175 LYS A CA 1
ATOM 1388 C C . LYS A 1 175 ? 6.440 -14.114 -9.916 1.00 91.12 175 LYS A C 1
ATOM 1390 O O . LYS A 1 175 ? 6.667 -15.316 -9.776 1.00 91.12 175 LYS A O 1
ATOM 1395 N N . LYS A 1 176 ? 5.383 -13.661 -10.587 1.00 87.81 176 LYS A N 1
ATOM 1396 C CA . LYS A 1 176 ? 4.424 -14.510 -11.308 1.00 87.81 176 LYS A CA 1
ATOM 1397 C C . LYS A 1 176 ? 4.684 -14.527 -12.801 1.00 87.81 176 LYS A C 1
ATOM 1399 O O . LYS A 1 176 ? 4.611 -15.592 -13.403 1.00 87.81 176 LYS A O 1
ATOM 1404 N N . TYR A 1 177 ? 4.994 -13.369 -13.370 1.00 83.94 177 TYR A N 1
ATOM 1405 C CA . TYR A 1 177 ? 5.233 -13.227 -14.798 1.00 83.94 177 TYR A CA 1
ATOM 1406 C C . TYR A 1 177 ? 6.460 -12.358 -15.044 1.00 83.94 177 TYR A C 1
ATOM 1408 O O . TYR A 1 177 ? 6.714 -11.403 -14.309 1.00 83.94 177 TYR A O 1
ATOM 1416 N N . ASN A 1 178 ? 7.203 -12.724 -16.083 1.00 83.94 178 ASN A N 1
ATOM 1417 C CA . ASN A 1 178 ? 8.235 -11.911 -16.702 1.00 83.94 178 ASN A CA 1
ATOM 1418 C C . ASN A 1 178 ? 8.030 -12.039 -18.211 1.00 83.94 178 ASN A C 1
ATOM 1420 O O . ASN A 1 178 ? 8.194 -13.134 -18.754 1.00 83.94 178 ASN A O 1
ATOM 1424 N N . ILE A 1 179 ? 7.583 -10.963 -18.844 1.00 82.31 179 ILE A N 1
ATOM 1425 C CA . ILE A 1 179 ? 7.344 -10.903 -20.284 1.00 82.31 179 ILE A CA 1
ATOM 1426 C C . ILE A 1 179 ? 8.450 -10.024 -20.856 1.00 82.31 179 ILE A C 1
ATOM 1428 O O . ILE A 1 179 ? 8.542 -8.862 -20.467 1.00 82.31 179 ILE A O 1
ATOM 1432 N N . ALA A 1 180 ? 9.279 -10.603 -21.720 1.00 75.69 180 ALA A N 1
ATOM 1433 C CA . ALA A 1 180 ? 10.397 -9.955 -22.401 1.00 75.69 180 ALA A CA 1
ATOM 1434 C C . ALA A 1 180 ? 10.162 -9.925 -23.915 1.00 75.69 180 ALA A C 1
ATOM 1436 O O . ALA A 1 180 ? 9.394 -10.794 -24.397 1.00 75.69 180 ALA A O 1
#

Foldseek 3Di:
DVVVVVVVVVVVVVVVVVVVVVVVVVVVVVVVVVVVVVVPPPFFPFDWDWDWDDPVAQKTKTWTWTGGPVVRDIDTQPEIEIDGNLQAPPDFPPDWADWEQAPQWIWTDTFQWIWIARPVVSYIYIDGDDDDPDDGFPWDWYDDPRWIKIWTDDPQWIWIWTWDDPDPPDIDIDTDDIDD